Protein AF-A0AAW6YNW9-F1 (afdb_monomer_lite)

pLDDT: mean 93.88, std 6.08, range [67.0, 98.31]

Organism: NCBI:txid197614

Sequence (89 aa):
TLAFEVLSQGQADIDPKLSLQLVQLLAQAAGKSGMVDGQIMDMASEEKQLKIEELKNLHAKKTGALIYFAIMAPALIMNLDTAAKDSLA

InterPro domains:
  IPR000092 Polyprenyl synthetase-like [PF00348] (3-84)
  IPR008949 Isoprenoid synthase domain superfamily [G3DSA:1.10.600.10] (1-89)
  IPR008949 Isoprenoid synthase domain superfamily [SSF48576] (2-86)

Secondary structure (DSSP, 8-state):
-HHHHHHHH--TTS-HHHHHHHHHHHHHHHTTTTHHHHHHHHHHTTT----HHHHHHHHIIIIIHHHHHHHHHHHHHTT--HHHHHTT-

Structure (mmCIF, N/CA/C/O backbone):
data_AF-A0AAW6YNW9-F1
#
_entry.id   AF-A0AAW6YNW9-F1
#
loop_
_atom_site.group_PDB
_atom_site.id
_atom_site.type_symbol
_atom_site.label_atom_id
_atom_site.label_alt_id
_atom_site.label_comp_id
_atom_site.label_asym_id
_atom_site.label_entity_id
_atom_site.label_seq_id
_atom_site.pdbx_PDB_ins_code
_atom_site.Cartn_x
_atom_site.Cartn_y
_atom_site.Cartn_z
_atom_site.occupancy
_atom_site.B_iso_or_equiv
_atom_site.auth_seq_id
_atom_site.auth_comp_id
_atom_site.auth_asym_id
_atom_site.auth_atom_id
_atom_site.pdbx_PDB_model_num
ATOM 1 N N . THR A 1 1 ? 11.388 6.542 2.600 1.00 91.88 1 THR A N 1
ATOM 2 C CA . THR A 1 1 ? 11.883 7.292 1.425 1.00 91.88 1 THR A CA 1
ATOM 3 C C . THR A 1 1 ? 12.549 6.368 0.422 1.00 91.88 1 THR A C 1
ATOM 5 O O . THR A 1 1 ? 12.091 6.351 -0.708 1.00 91.88 1 THR A O 1
ATOM 8 N N . LEU A 1 2 ? 13.506 5.526 0.833 1.00 96.31 2 LEU A N 1
ATOM 9 C CA . LEU A 1 2 ? 14.210 4.579 -0.050 1.00 96.31 2 LEU A CA 1
ATOM 10 C C . LEU A 1 2 ? 13.292 3.718 -0.943 1.00 96.31 2 LEU A C 1
ATOM 12 O O . LEU A 1 2 ? 13.560 3.570 -2.125 1.00 96.31 2 LEU A O 1
ATOM 16 N N . ALA A 1 3 ? 12.178 3.193 -0.422 1.00 95.19 3 ALA A N 1
ATOM 17 C CA . ALA A 1 3 ? 11.247 2.398 -1.236 1.00 95.19 3 ALA A CA 1
ATOM 18 C C . ALA A 1 3 ? 10.679 3.174 -2.444 1.00 95.19 3 ALA A C 1
ATOM 20 O O . ALA A 1 3 ? 10.543 2.620 -3.530 1.00 95.19 3 ALA A O 1
ATOM 21 N N . PHE A 1 4 ? 10.387 4.467 -2.273 1.00 95.31 4 PHE A N 1
ATOM 22 C CA . PHE A 1 4 ? 9.926 5.325 -3.368 1.00 95.31 4 PHE A CA 1
ATOM 23 C C . PHE A 1 4 ? 11.057 5.670 -4.327 1.00 95.31 4 PHE A C 1
ATOM 25 O O . PHE A 1 4 ? 10.829 5.709 -5.529 1.00 95.31 4 PHE A O 1
ATOM 32 N N . GLU A 1 5 ? 12.268 5.869 -3.804 1.00 94.12 5 GLU A N 1
ATOM 33 C CA . GLU A 1 5 ? 13.461 6.076 -4.620 1.00 94.12 5 GLU A CA 1
ATOM 34 C C . GLU A 1 5 ? 13.668 4.896 -5.577 1.00 94.12 5 GLU A C 1
ATOM 36 O O . GLU A 1 5 ? 13.717 5.108 -6.785 1.00 94.12 5 GLU A O 1
ATOM 41 N N . VAL A 1 6 ? 13.645 3.661 -5.065 1.00 92.38 6 VAL A N 1
ATOM 42 C CA . VAL A 1 6 ? 13.768 2.429 -5.864 1.00 92.38 6 VAL A CA 1
ATOM 43 C C . VAL A 1 6 ? 12.708 2.345 -6.968 1.00 92.38 6 VAL A C 1
ATOM 45 O O . VAL A 1 6 ? 13.041 2.047 -8.111 1.00 92.38 6 VAL A O 1
ATOM 48 N N . LEU A 1 7 ? 11.440 2.640 -6.664 1.00 92.25 7 LEU A N 1
ATOM 49 C CA . LEU A 1 7 ? 10.370 2.613 -7.673 1.00 92.25 7 LEU A CA 1
ATOM 50 C C . LEU A 1 7 ? 10.491 3.746 -8.707 1.00 92.25 7 LEU A C 1
ATOM 52 O O . LEU A 1 7 ? 10.076 3.585 -9.857 1.00 92.25 7 LEU A O 1
ATOM 56 N N . SER A 1 8 ? 11.051 4.888 -8.298 1.00 91.62 8 SER A N 1
ATOM 57 C CA . SER A 1 8 ? 11.208 6.083 -9.133 1.00 91.62 8 SER A CA 1
ATOM 58 C C . SER A 1 8 ? 12.457 6.076 -10.012 1.00 91.62 8 SER A C 1
ATOM 60 O O . SER A 1 8 ? 12.458 6.754 -11.034 1.00 91.62 8 SER A O 1
ATOM 62 N N . GLN A 1 9 ? 13.500 5.320 -9.642 1.00 87.44 9 GLN A N 1
ATOM 63 C CA . GLN A 1 9 ? 14.756 5.261 -10.397 1.00 87.44 9 GLN A CA 1
ATOM 64 C C . GLN A 1 9 ? 14.535 4.779 -11.834 1.00 87.44 9 GLN A C 1
ATOM 66 O O . GLN A 1 9 ? 15.233 5.251 -12.726 1.00 87.44 9 GLN A O 1
ATOM 71 N N . GLY A 1 10 ? 13.526 3.926 -12.059 1.00 67.94 10 GLY A N 1
ATOM 72 C CA . GLY A 1 10 ? 13.218 3.371 -13.373 1.00 67.94 10 GLY A CA 1
ATOM 73 C C . GLY A 1 10 ? 14.352 2.472 -13.878 1.00 67.94 10 GLY A C 1
ATOM 74 O O . GLY A 1 10 ? 15.535 2.717 -13.662 1.00 67.94 10 GLY A O 1
ATOM 75 N N . GLN A 1 11 ? 14.012 1.380 -14.545 1.00 74.06 11 GLN A N 1
ATOM 76 C CA . GLN A 1 11 ? 14.989 0.650 -15.359 1.00 74.06 11 GLN A CA 1
ATOM 77 C C . GLN A 1 11 ? 14.741 1.022 -16.816 1.00 74.06 11 GLN A C 1
ATOM 79 O O . GLN A 1 11 ? 13.635 1.445 -17.149 1.00 74.06 11 GLN A O 1
ATOM 84 N N . ALA A 1 12 ? 15.756 0.897 -17.677 1.00 67.00 12 ALA A N 1
ATOM 85 C CA . ALA A 1 12 ? 15.668 1.326 -19.079 1.00 67.00 12 ALA A CA 1
ATOM 86 C C . ALA A 1 12 ? 14.451 0.734 -19.825 1.00 67.00 12 ALA A C 1
ATOM 88 O O . ALA A 1 12 ? 13.938 1.363 -20.745 1.00 67.00 12 ALA A O 1
ATOM 89 N N . ASP A 1 13 ? 13.960 -0.421 -19.365 1.00 78.81 13 ASP A N 1
ATOM 90 C CA . ASP A 1 13 ? 12.844 -1.165 -19.954 1.00 78.81 13 ASP A CA 1
ATOM 91 C C . ASP A 1 13 ? 11.490 -0.952 -19.242 1.00 78.81 13 ASP A C 1
ATOM 93 O O . ASP A 1 13 ? 10.504 -1.607 -19.579 1.00 78.81 13 ASP A O 1
ATOM 97 N N . ILE A 1 14 ? 11.408 -0.058 -18.248 1.00 81.56 14 ILE A N 1
ATOM 98 C CA . ILE A 1 14 ? 10.169 0.221 -17.504 1.00 81.56 14 ILE A CA 1
ATOM 99 C C . ILE A 1 14 ? 9.558 1.538 -17.992 1.00 81.56 14 ILE A C 1
ATOM 101 O O . ILE A 1 14 ? 10.184 2.593 -17.908 1.00 81.56 14 ILE A O 1
ATOM 105 N N . ASP A 1 15 ? 8.302 1.487 -18.454 1.00 88.75 15 ASP A N 1
ATOM 106 C CA . ASP A 1 15 ? 7.523 2.685 -18.792 1.00 88.75 15 ASP A CA 1
ATOM 107 C C . ASP A 1 15 ? 7.450 3.626 -17.569 1.00 88.75 15 ASP A C 1
ATOM 109 O O . ASP A 1 15 ? 6.975 3.213 -16.505 1.00 88.75 15 ASP A O 1
ATOM 113 N N . PRO A 1 16 ? 7.853 4.905 -17.686 1.00 91.06 16 PRO A N 1
ATOM 114 C CA . PRO A 1 16 ? 7.719 5.880 -16.606 1.00 91.06 16 PRO A CA 1
ATOM 115 C C . PRO A 1 16 ? 6.305 5.970 -16.011 1.00 91.06 16 PRO A C 1
ATOM 117 O O . PRO A 1 16 ? 6.151 6.233 -14.815 1.00 91.06 16 PRO A O 1
ATOM 120 N N . LYS A 1 17 ? 5.256 5.723 -16.811 1.00 92.44 17 LYS A N 1
ATOM 121 C CA . LYS A 1 17 ? 3.872 5.661 -16.317 1.00 92.44 17 LYS A CA 1
ATOM 122 C C . LYS A 1 17 ? 3.667 4.506 -15.342 1.00 92.44 17 LYS A C 1
ATOM 124 O O . LYS A 1 17 ? 3.004 4.700 -14.324 1.00 92.44 17 LYS A O 1
ATOM 129 N N . LEU A 1 18 ? 4.255 3.343 -15.617 1.00 92.69 18 LEU A N 1
ATOM 130 C CA . LEU A 1 18 ? 4.202 2.185 -14.730 1.00 92.69 18 LEU A CA 1
ATOM 131 C C . LEU A 1 18 ? 4.923 2.483 -13.408 1.00 92.69 18 LEU A C 1
ATOM 133 O O . LEU A 1 18 ? 4.355 2.242 -12.345 1.00 92.69 18 LEU A O 1
ATOM 137 N N . SER A 1 19 ? 6.114 3.091 -13.447 1.00 93.88 19 SER A N 1
ATOM 138 C CA . SER A 1 19 ? 6.805 3.544 -12.228 1.00 93.88 19 SER A CA 1
ATOM 139 C C . SER A 1 19 ? 5.936 4.482 -11.386 1.00 93.88 19 SER A C 1
ATOM 141 O O . SER A 1 19 ? 5.827 4.301 -10.171 1.00 93.88 19 SER A O 1
ATOM 143 N N . LEU A 1 20 ? 5.254 5.445 -12.016 1.00 95.00 20 LEU A N 1
ATOM 144 C CA . LEU A 1 20 ? 4.351 6.352 -11.308 1.00 95.00 20 LEU A CA 1
ATOM 145 C C . LEU A 1 20 ? 3.151 5.617 -10.689 1.00 95.00 20 LEU A C 1
ATOM 147 O O . LEU A 1 20 ? 2.790 5.896 -9.545 1.00 95.00 20 LEU A O 1
ATOM 151 N N . GLN A 1 21 ? 2.562 4.653 -11.404 1.00 95.56 21 GLN A N 1
ATOM 152 C CA . GLN A 1 21 ? 1.476 3.819 -10.878 1.00 95.56 21 GLN A CA 1
ATOM 153 C C . GLN A 1 21 ? 1.922 3.004 -9.658 1.00 95.56 21 GLN A C 1
ATOM 155 O O . GLN A 1 21 ? 1.200 2.953 -8.663 1.00 95.56 21 GLN A O 1
ATOM 160 N N . LEU A 1 22 ? 3.122 2.416 -9.695 1.00 95.56 22 LEU A N 1
ATOM 161 C CA . LEU A 1 22 ? 3.683 1.666 -8.568 1.00 95.56 22 LEU A CA 1
ATOM 162 C C . LEU A 1 22 ? 3.949 2.570 -7.359 1.00 95.56 22 LEU A C 1
ATOM 164 O O . LEU A 1 22 ? 3.607 2.205 -6.234 1.00 95.56 22 LEU A O 1
ATOM 168 N N . VAL A 1 23 ? 4.503 3.767 -7.581 1.00 96.69 23 VAL A N 1
ATOM 169 C CA . VAL A 1 23 ? 4.702 4.776 -6.528 1.00 96.69 23 VAL A CA 1
ATOM 170 C C . VAL A 1 23 ? 3.368 5.167 -5.893 1.00 96.69 23 VAL A C 1
ATOM 172 O O . VAL A 1 23 ? 3.260 5.192 -4.666 1.00 96.69 23 VAL A O 1
ATOM 175 N N . GLN A 1 24 ? 2.344 5.440 -6.705 1.00 97.19 24 GLN A N 1
ATOM 176 C CA . GLN A 1 24 ? 1.014 5.794 -6.216 1.00 97.19 24 GLN A CA 1
ATOM 177 C C . GLN A 1 24 ? 0.391 4.655 -5.400 1.00 97.19 24 GLN A C 1
ATOM 179 O O . GLN A 1 24 ? -0.125 4.900 -4.308 1.00 97.19 24 GLN A O 1
ATOM 184 N N . LEU A 1 25 ? 0.473 3.417 -5.895 1.00 97.19 25 LEU A N 1
ATOM 185 C CA . LEU A 1 25 ? -0.067 2.248 -5.208 1.00 97.19 25 LEU A CA 1
ATOM 186 C C . LEU A 1 25 ? 0.641 2.008 -3.867 1.00 97.19 25 LEU A C 1
ATOM 188 O O . LEU A 1 25 ? -0.025 1.807 -2.852 1.00 97.19 25 LEU A O 1
ATOM 192 N N . LEU A 1 26 ? 1.976 2.104 -3.830 1.00 97.94 26 LEU A N 1
ATOM 193 C CA . LEU A 1 26 ? 2.737 1.982 -2.586 1.00 97.94 26 LEU A CA 1
ATOM 194 C C . LEU A 1 26 ? 2.382 3.100 -1.602 1.00 97.94 26 LEU A C 1
ATOM 196 O O . LEU A 1 26 ? 2.221 2.844 -0.411 1.00 97.94 26 LEU A O 1
ATOM 200 N N . ALA A 1 27 ? 2.236 4.339 -2.079 1.00 97.88 27 ALA A N 1
ATOM 201 C CA . ALA A 1 27 ? 1.870 5.472 -1.233 1.00 97.88 27 ALA A CA 1
ATOM 202 C C . ALA A 1 27 ? 0.482 5.294 -0.601 1.00 97.88 27 ALA A C 1
ATOM 204 O O . ALA A 1 27 ? 0.301 5.607 0.576 1.00 97.88 27 ALA A O 1
ATOM 205 N N . GLN A 1 28 ? -0.487 4.764 -1.352 1.00 97.81 28 GLN A N 1
ATOM 206 C CA . GLN A 1 28 ? -1.817 4.444 -0.831 1.00 97.81 28 GLN A CA 1
ATOM 207 C C . GLN A 1 28 ? -1.761 3.310 0.197 1.00 97.81 28 GLN A C 1
ATOM 209 O O . GLN A 1 28 ? -2.316 3.450 1.287 1.00 97.81 28 GLN A O 1
ATOM 214 N N . ALA A 1 29 ? -1.046 2.228 -0.123 1.00 98.12 29 ALA A N 1
ATOM 215 C CA . ALA A 1 29 ? -0.924 1.053 0.731 1.00 98.12 29 ALA A CA 1
ATOM 216 C C . ALA A 1 29 ? -0.166 1.332 2.036 1.00 98.12 29 ALA A C 1
ATOM 218 O O . ALA A 1 29 ? -0.558 0.850 3.094 1.00 98.12 29 ALA A O 1
ATOM 219 N N . ALA A 1 30 ? 0.909 2.119 1.986 1.00 98.19 30 ALA A N 1
ATOM 220 C CA . ALA A 1 30 ? 1.723 2.439 3.155 1.00 98.19 30 ALA A CA 1
ATOM 221 C C . ALA A 1 30 ? 1.189 3.641 3.952 1.00 98.19 30 ALA A C 1
ATOM 223 O O . ALA A 1 30 ? 1.487 3.765 5.134 1.00 98.19 30 ALA A O 1
ATOM 224 N N . GLY A 1 31 ? 0.449 4.551 3.315 1.00 96.31 31 GLY A N 1
ATOM 225 C CA . GLY A 1 31 ? 0.083 5.847 3.884 1.00 96.31 31 GLY A CA 1
ATOM 226 C C . GLY A 1 31 ? -1.233 5.866 4.664 1.00 96.31 31 GLY A C 1
ATOM 227 O O . GLY A 1 31 ? -1.716 4.856 5.175 1.00 96.31 31 GLY A O 1
ATOM 228 N N . LYS A 1 32 ? -1.837 7.060 4.725 1.00 94.25 32 LYS A N 1
ATOM 229 C CA . LYS A 1 32 ? -3.046 7.381 5.512 1.00 94.25 32 LYS A CA 1
ATOM 230 C C . LYS A 1 32 ? -4.313 6.596 5.149 1.00 94.25 32 LYS A C 1
ATOM 232 O O . LYS A 1 32 ? -5.338 6.790 5.785 1.00 94.25 32 LYS A O 1
ATOM 237 N N . SER A 1 33 ? -4.288 5.822 4.070 1.00 92.31 33 SER A N 1
ATOM 238 C CA . SER A 1 33 ? -5.428 5.022 3.610 1.00 92.31 33 SER A CA 1
ATOM 239 C C . SER A 1 33 ? -5.169 3.519 3.733 1.00 92.31 33 SER A C 1
ATOM 241 O O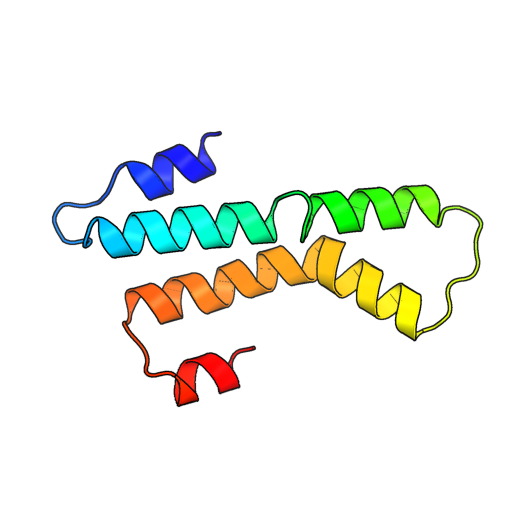 . SER A 1 33 ? -6.050 2.733 3.400 1.00 92.31 33 SER A O 1
ATOM 243 N N . GLY A 1 34 ? -3.991 3.125 4.227 1.00 97.50 34 GLY A N 1
ATOM 244 C CA . GLY A 1 34 ? -3.574 1.738 4.397 1.00 97.50 34 GLY A CA 1
ATOM 245 C C . GLY A 1 34 ? -2.852 1.540 5.728 1.00 97.50 34 GLY A C 1
ATOM 246 O O . GLY A 1 34 ? -3.423 1.799 6.785 1.00 97.50 34 GLY A O 1
ATOM 247 N N . MET A 1 35 ? -1.597 1.095 5.682 1.00 98.31 35 MET A N 1
ATOM 248 C CA . MET A 1 35 ? -0.819 0.651 6.843 1.00 98.31 35 MET A CA 1
ATOM 249 C C . MET A 1 35 ? -0.803 1.657 7.994 1.00 98.31 35 MET A C 1
ATOM 251 O O . MET A 1 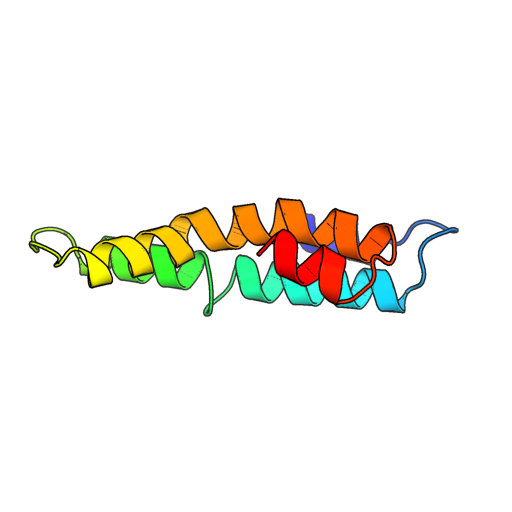35 ? -1.073 1.261 9.125 1.00 98.31 35 MET A O 1
ATOM 255 N N . VAL A 1 36 ? -0.510 2.938 7.732 1.00 98.06 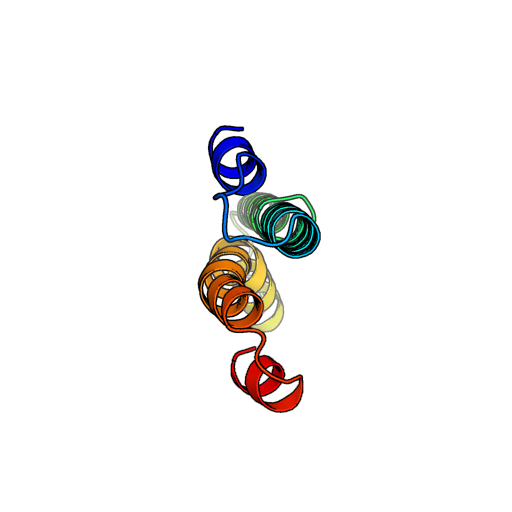36 VAL A N 1
ATOM 256 C CA . VAL A 1 36 ? -0.455 3.955 8.799 1.00 98.06 36 VAL A CA 1
ATOM 257 C C . VAL A 1 36 ? -1.817 4.113 9.473 1.00 98.06 36 VAL A C 1
ATOM 259 O O . VAL A 1 36 ? -1.881 4.152 10.694 1.00 98.06 36 VAL A O 1
ATOM 262 N N . ASP A 1 37 ? -2.912 4.132 8.713 1.00 97.69 37 ASP A N 1
ATOM 263 C CA . ASP A 1 37 ? -4.264 4.192 9.286 1.00 97.69 37 ASP A CA 1
ATOM 264 C C . ASP A 1 37 ? -4.573 2.943 10.121 1.00 97.69 37 ASP A C 1
ATOM 266 O O . ASP A 1 37 ? -5.057 3.042 11.243 1.00 97.69 37 ASP A O 1
ATOM 270 N N . GLY A 1 38 ? -4.189 1.762 9.631 1.00 97.56 38 GLY A N 1
ATOM 271 C CA . GLY A 1 38 ? -4.300 0.518 10.391 1.00 97.56 38 GLY A CA 1
ATOM 272 C C . GLY A 1 38 ? -3.491 0.519 11.693 1.00 97.56 38 GLY A C 1
ATOM 273 O O . GLY A 1 38 ? -3.959 -0.013 12.694 1.00 97.56 38 GLY A O 1
ATOM 274 N N . GLN A 1 39 ? -2.311 1.145 11.713 1.00 98.19 39 GLN A N 1
ATOM 275 C CA . GLN A 1 39 ? -1.519 1.336 12.934 1.00 98.19 39 GLN A CA 1
ATOM 276 C C . GLN A 1 39 ? -2.193 2.308 13.908 1.0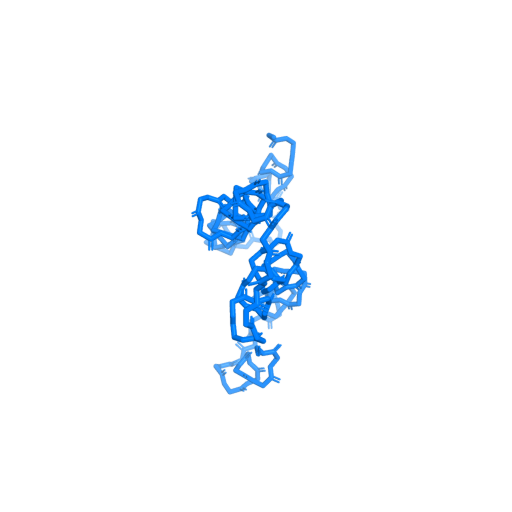0 98.19 39 GLN A C 1
ATOM 278 O O . GLN A 1 39 ? -2.229 2.038 15.105 1.00 98.19 39 GLN A O 1
ATOM 283 N N . ILE A 1 40 ? -2.763 3.412 13.412 1.00 97.25 40 ILE A N 1
ATOM 284 C CA . ILE A 1 40 ? -3.546 4.333 14.248 1.00 97.25 40 ILE A CA 1
ATOM 285 C C . ILE A 1 40 ? -4.762 3.617 14.848 1.00 97.25 40 ILE A C 1
ATOM 287 O O . ILE A 1 40 ? -5.014 3.752 16.044 1.00 97.25 40 ILE A O 1
ATOM 291 N N . MET A 1 41 ? -5.495 2.834 14.050 1.00 96.12 41 MET A N 1
ATOM 292 C CA . MET A 1 41 ? -6.638 2.046 14.527 1.00 96.12 41 MET A CA 1
ATOM 293 C C . MET A 1 41 ? -6.235 1.046 15.602 1.00 96.12 41 MET A C 1
ATOM 295 O O . MET A 1 41 ? -6.953 0.904 16.584 1.00 96.12 41 MET A O 1
ATOM 299 N N . ASP A 1 42 ? -5.102 0.373 15.421 1.00 97.00 42 ASP A N 1
ATOM 300 C CA . ASP A 1 42 ? -4.558 -0.586 16.379 1.00 97.00 42 ASP A CA 1
ATOM 301 C C . ASP A 1 42 ? -4.289 0.065 17.736 1.00 97.00 42 ASP A C 1
ATOM 303 O O . ASP A 1 42 ? -4.873 -0.360 18.729 1.00 97.00 42 ASP A O 1
ATOM 307 N N . MET A 1 43 ? -3.535 1.169 17.756 1.00 97.44 43 MET A N 1
ATOM 308 C CA . MET A 1 43 ? -3.268 1.930 18.983 1.00 97.44 43 MET A CA 1
ATOM 309 C C . MET A 1 43 ? -4.559 2.471 19.615 1.00 97.44 43 MET A C 1
ATOM 311 O O . MET A 1 43 ? -4.740 2.427 20.826 1.00 97.44 43 MET A O 1
ATOM 315 N N . ALA A 1 44 ? -5.506 2.955 18.804 1.00 96.06 44 ALA A N 1
ATOM 316 C CA . ALA A 1 44 ? -6.787 3.461 19.300 1.00 96.06 44 ALA A CA 1
ATOM 317 C C . ALA A 1 44 ? -7.728 2.360 19.822 1.00 96.06 44 ALA A C 1
ATOM 319 O O . ALA A 1 44 ? -8.733 2.675 20.473 1.00 96.06 44 ALA A O 1
ATOM 320 N N . SER A 1 45 ? -7.443 1.097 19.503 1.00 95.50 45 SER A N 1
ATOM 321 C CA . SER A 1 45 ? -8.232 -0.074 19.894 1.00 95.50 45 SER A CA 1
ATOM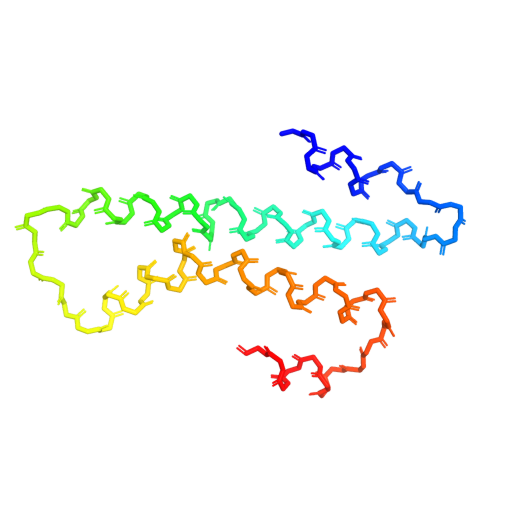 322 C C . SER A 1 45 ? -7.628 -0.835 21.070 1.00 95.50 45 SER A C 1
ATOM 324 O O . SER A 1 45 ? -8.237 -1.802 21.529 1.00 95.50 45 SER A O 1
ATOM 326 N N . GLU A 1 46 ? -6.472 -0.403 21.577 1.00 94.25 46 GLU A N 1
ATOM 327 C CA . GLU A 1 46 ? -5.909 -0.931 22.815 1.00 94.25 46 GLU A CA 1
ATOM 328 C C . GLU A 1 46 ? -6.955 -0.857 23.938 1.00 94.25 46 GLU A C 1
ATOM 330 O O . GLU A 1 46 ? -7.725 0.100 24.044 1.00 94.25 46 GLU A O 1
ATOM 335 N N . GLU A 1 47 ? -7.031 -1.928 24.730 1.00 92.31 47 GLU A N 1
ATOM 336 C CA . GLU A 1 47 ? -7.987 -2.095 25.836 1.00 92.31 47 GLU A CA 1
ATOM 337 C C . GLU A 1 47 ? -9.480 -2.128 25.438 1.00 92.31 47 GLU A C 1
ATOM 339 O O . GLU A 1 47 ? -10.354 -2.183 26.306 1.00 92.31 47 GLU A O 1
ATOM 344 N N . LYS A 1 48 ? -9.808 -2.170 24.137 1.00 94.69 48 LYS A N 1
ATOM 345 C CA . LYS A 1 48 ? -11.187 -2.303 23.638 1.00 94.69 48 LYS A CA 1
ATOM 346 C C . LYS A 1 48 ? -11.446 -3.696 23.074 1.00 94.69 48 LYS A C 1
ATOM 348 O O . LYS A 1 48 ? -10.587 -4.309 22.448 1.00 94.69 48 LYS A O 1
ATOM 353 N N . GLN A 1 49 ? -12.677 -4.182 23.232 1.00 94.06 49 GLN A N 1
ATOM 354 C CA . GLN A 1 49 ? -13.150 -5.336 22.469 1.00 94.06 49 GLN A CA 1
ATOM 355 C C . GLN A 1 49 ? -13.728 -4.870 21.136 1.00 94.06 49 GLN A C 1
ATOM 357 O O . GLN A 1 49 ? -14.765 -4.209 21.098 1.00 94.06 49 GLN A O 1
ATOM 362 N N . LEU A 1 50 ? -13.052 -5.233 20.049 1.00 95.88 50 LEU A N 1
ATOM 363 C CA . LEU A 1 50 ? -13.516 -4.968 18.694 1.00 95.88 50 LEU A CA 1
ATOM 364 C C . LEU A 1 50 ? -14.525 -6.024 18.246 1.00 95.88 50 LEU A C 1
ATOM 366 O O . LEU A 1 50 ? -14.350 -7.223 18.480 1.00 95.88 50 LEU A O 1
ATOM 370 N N . LYS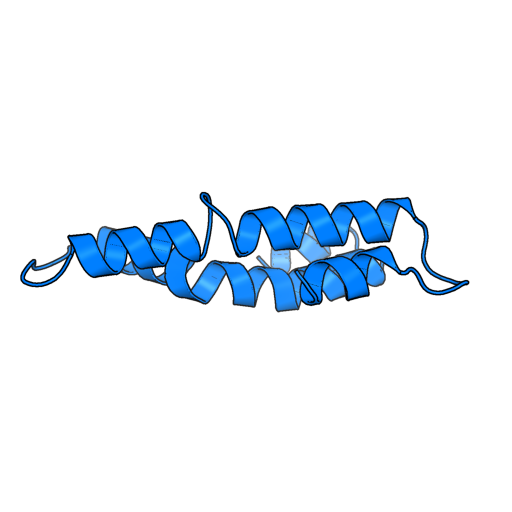 A 1 51 ? -15.557 -5.589 17.523 1.00 97.38 51 LYS A N 1
ATOM 371 C CA . LYS A 1 51 ? -16.398 -6.496 16.740 1.00 97.38 51 LYS A CA 1
ATOM 372 C C . LYS A 1 51 ? -15.576 -7.089 15.601 1.00 97.38 51 LYS A C 1
ATOM 374 O O . LYS A 1 51 ? -14.616 -6.490 15.120 1.00 97.38 51 LYS A O 1
ATOM 379 N N . ILE A 1 52 ? -16.009 -8.244 15.100 1.00 97.31 52 ILE A N 1
ATOM 380 C CA . ILE A 1 52 ? -15.314 -8.945 14.012 1.00 97.31 52 ILE A CA 1
ATOM 381 C C . ILE A 1 52 ? -15.092 -8.064 12.771 1.00 97.31 52 ILE A C 1
ATOM 383 O O . ILE A 1 52 ? -14.029 -8.123 12.163 1.00 97.31 52 ILE A O 1
ATOM 387 N N . GLU A 1 53 ? -16.053 -7.206 12.424 1.00 97.38 53 GLU A N 1
ATOM 388 C CA . GLU A 1 53 ? -15.939 -6.306 11.270 1.00 97.38 53 GLU A CA 1
ATOM 389 C C . GLU A 1 53 ? -14.908 -5.189 11.492 1.00 97.38 53 GLU A C 1
ATOM 391 O O . GLU A 1 53 ? -14.162 -4.836 10.580 1.00 97.38 53 GLU A O 1
ATOM 396 N N . GLU A 1 54 ? -14.793 -4.686 12.721 1.00 96.50 54 GLU A N 1
ATOM 397 C CA . GLU A 1 54 ? -13.781 -3.692 13.089 1.00 96.50 54 GLU A CA 1
ATOM 398 C C . GLU A 1 54 ? -12.382 -4.317 13.069 1.00 96.50 54 GLU A C 1
ATOM 400 O O . GLU A 1 54 ? -11.450 -3.726 12.524 1.00 96.50 54 GLU A O 1
ATOM 405 N N . LEU A 1 55 ? -12.254 -5.548 13.578 1.00 96.94 55 LEU A N 1
ATOM 406 C CA . LEU A 1 55 ? -11.000 -6.299 13.565 1.00 96.94 55 LEU A CA 1
ATOM 407 C C . LEU A 1 55 ? -10.545 -6.633 12.136 1.00 96.94 55 LEU A C 1
ATOM 409 O O . LEU A 1 55 ? -9.370 -6.470 11.805 1.00 96.94 55 LEU A O 1
ATOM 413 N N . LYS A 1 56 ? -11.471 -7.051 11.262 1.00 97.56 56 LYS A N 1
ATOM 414 C CA . LYS A 1 56 ? -11.184 -7.276 9.837 1.00 97.56 56 LYS A CA 1
ATOM 415 C C . LYS A 1 56 ? -10.691 -6.003 9.160 1.00 97.56 56 LYS A C 1
ATOM 417 O O . LYS A 1 56 ? -9.686 -6.054 8.460 1.00 97.56 56 LYS A O 1
ATOM 422 N N . ASN A 1 57 ? -11.362 -4.871 9.380 1.00 97.12 57 ASN A N 1
ATOM 423 C CA . ASN A 1 57 ? -10.954 -3.592 8.802 1.00 97.12 57 ASN A CA 1
ATOM 424 C C . ASN A 1 57 ? -9.574 -3.142 9.317 1.00 97.12 57 ASN A C 1
ATOM 426 O O . ASN A 1 57 ? -8.734 -2.716 8.523 1.00 97.12 57 ASN A O 1
ATOM 430 N N . LEU A 1 58 ? -9.307 -3.300 10.619 1.00 97.56 58 LEU A N 1
ATOM 431 C CA . LEU A 1 58 ? -7.992 -3.038 11.207 1.00 97.56 58 LEU A CA 1
ATOM 432 C C . LEU A 1 58 ? -6.915 -3.877 10.514 1.00 97.56 58 LEU A C 1
ATOM 434 O O . LEU A 1 58 ? -5.928 -3.320 10.038 1.00 97.56 58 LEU A O 1
ATOM 438 N N . HIS A 1 59 ? -7.098 -5.196 10.403 1.00 97.69 59 HIS A N 1
ATOM 439 C CA . HIS A 1 59 ? -6.112 -6.070 9.762 1.00 97.69 59 HIS A CA 1
ATOM 440 C C . HIS A 1 59 ? -5.956 -5.796 8.265 1.00 97.69 59 HIS A C 1
ATOM 442 O O . HIS A 1 59 ? -4.826 -5.722 7.777 1.00 97.69 59 HIS A O 1
ATOM 448 N N . ALA A 1 60 ? -7.057 -5.567 7.546 1.00 97.69 60 ALA A N 1
ATOM 449 C CA . ALA A 1 60 ? -7.032 -5.212 6.130 1.00 97.69 60 ALA A CA 1
ATOM 450 C C . ALA A 1 60 ? -6.159 -3.975 5.874 1.00 97.69 60 ALA A C 1
ATOM 452 O O . ALA A 1 60 ? -5.416 -3.935 4.898 1.00 97.69 60 ALA A O 1
ATOM 453 N N . LYS A 1 61 ? -6.175 -2.995 6.783 1.00 97.75 61 LYS A N 1
ATOM 454 C CA . LYS A 1 61 ? -5.337 -1.797 6.679 1.00 97.75 61 LYS A CA 1
ATOM 455 C C . LYS A 1 61 ? -3.921 -2.012 7.203 1.00 97.75 61 LYS A C 1
ATOM 457 O O . LYS A 1 61 ? -2.967 -1.746 6.479 1.00 97.75 61 LYS A O 1
ATOM 462 N N . LYS A 1 62 ? -3.774 -2.505 8.437 1.00 97.69 62 LYS A N 1
ATOM 463 C CA . LYS A 1 62 ? -2.490 -2.603 9.157 1.00 97.69 62 LYS A CA 1
ATOM 464 C C . LYS A 1 62 ? -1.497 -3.518 8.444 1.00 97.69 62 LYS A C 1
ATOM 466 O O . LYS A 1 62 ? -0.311 -3.209 8.403 1.00 97.69 62 LYS A O 1
ATOM 471 N N . THR A 1 63 ? -1.972 -4.636 7.901 1.00 97.50 63 THR A N 1
ATOM 472 C CA . THR A 1 63 ? -1.128 -5.646 7.245 1.00 97.50 63 THR A CA 1
ATOM 473 C C . THR A 1 63 ? -1.578 -5.936 5.818 1.00 97.50 63 THR A C 1
ATOM 475 O O . THR A 1 63 ? -0.736 -6.047 4.927 1.00 97.50 63 THR A O 1
ATOM 478 N N . GLY A 1 64 ? -2.890 -6.000 5.575 1.00 97.62 64 GLY A N 1
ATOM 479 C CA . GLY A 1 64 ? -3.451 -6.339 4.267 1.00 97.62 64 GLY A CA 1
ATOM 480 C C . GLY A 1 64 ? -3.054 -5.368 3.154 1.00 97.62 64 GLY A C 1
ATOM 481 O O . GLY A 1 64 ? -2.740 -5.811 2.055 1.00 97.62 64 GLY A O 1
ATOM 482 N N . ALA A 1 65 ? -2.966 -4.066 3.436 1.00 98.12 65 ALA A N 1
ATOM 483 C CA . ALA A 1 65 ? -2.675 -3.051 2.424 1.00 98.12 65 ALA A CA 1
ATOM 484 C C . ALA A 1 65 ? -1.314 -3.261 1.731 1.00 98.12 65 ALA A C 1
ATOM 486 O O . ALA A 1 65 ? -1.213 -3.143 0.509 1.00 98.12 65 ALA A O 1
ATOM 487 N N . LEU A 1 66 ? -0.265 -3.617 2.483 1.00 98.19 66 LEU A N 1
ATOM 488 C CA . LEU A 1 66 ? 1.053 -3.894 1.898 1.00 98.19 66 LEU A CA 1
ATOM 489 C C . LEU A 1 66 ? 1.131 -5.270 1.224 1.00 98.19 66 LEU A C 1
ATOM 491 O O . LEU A 1 66 ? 1.850 -5.412 0.237 1.00 98.19 66 LEU A O 1
ATOM 495 N N . ILE A 1 67 ? 0.375 -6.260 1.707 1.00 98.00 67 ILE A N 1
ATOM 496 C CA . ILE A 1 67 ? 0.240 -7.560 1.029 1.00 98.00 67 ILE A CA 1
ATOM 497 C C . ILE A 1 67 ? -0.439 -7.365 -0.331 1.00 98.00 67 ILE A C 1
ATOM 499 O O . ILE A 1 67 ? 0.047 -7.867 -1.341 1.00 98.00 67 ILE A O 1
ATOM 503 N N . TYR A 1 68 ? -1.503 -6.564 -0.372 1.00 96.94 68 TYR A N 1
ATOM 504 C CA . TYR A 1 68 ? -2.185 -6.186 -1.604 1.00 96.94 68 TYR A CA 1
ATOM 505 C C . TYR A 1 68 ? -1.228 -5.509 -2.592 1.00 96.94 68 TYR A C 1
ATOM 507 O O . TYR A 1 68 ? -1.163 -5.902 -3.754 1.00 96.94 68 TYR A O 1
ATOM 515 N N . PHE A 1 69 ? -0.405 -4.555 -2.135 1.00 97.69 69 PHE A N 1
ATOM 516 C CA . PHE A 1 69 ? 0.643 -3.966 -2.977 1.00 97.69 69 PHE A CA 1
ATOM 517 C C . PHE A 1 69 ? 1.601 -5.027 -3.545 1.00 97.69 69 PHE A C 1
ATOM 519 O O . PHE A 1 69 ? 1.896 -4.993 -4.738 1.00 97.69 69 PHE A O 1
ATOM 526 N N . ALA A 1 70 ? 2.056 -5.983 -2.728 1.00 97.44 70 ALA A N 1
ATOM 527 C CA . ALA A 1 70 ? 2.993 -7.022 -3.158 1.00 97.44 70 ALA A CA 1
ATOM 528 C C . ALA A 1 70 ? 2.425 -7.949 -4.251 1.00 97.44 70 ALA A C 1
ATOM 530 O O . ALA A 1 70 ? 3.188 -8.463 -5.065 1.00 97.44 70 ALA A O 1
ATOM 531 N N . ILE A 1 71 ? 1.102 -8.131 -4.293 1.00 97.00 71 ILE A N 1
ATOM 532 C CA . ILE A 1 71 ? 0.405 -8.928 -5.314 1.00 97.00 71 ILE A CA 1
ATOM 533 C C . ILE A 1 71 ? 0.097 -8.082 -6.557 1.00 97.00 71 ILE A C 1
ATOM 535 O O . ILE A 1 71 ? 0.299 -8.519 -7.689 1.00 97.00 71 ILE A O 1
ATOM 539 N N . MET A 1 72 ? -0.357 -6.845 -6.367 1.00 96.81 72 MET A N 1
ATOM 540 C CA . MET A 1 72 ? -0.813 -5.995 -7.467 1.00 96.81 72 MET A CA 1
ATOM 541 C C . MET A 1 72 ? 0.324 -5.326 -8.237 1.00 96.81 72 MET A C 1
ATOM 543 O O . MET A 1 72 ? 0.189 -5.085 -9.436 1.00 96.81 72 MET A O 1
ATOM 547 N N . ALA A 1 73 ? 1.459 -5.051 -7.592 1.00 95.12 73 ALA A N 1
ATOM 548 C CA . ALA A 1 73 ? 2.640 -4.509 -8.257 1.00 95.12 73 ALA A CA 1
ATOM 549 C C . ALA A 1 73 ? 3.116 -5.383 -9.439 1.00 95.12 73 ALA A C 1
ATOM 551 O O . ALA A 1 73 ? 3.202 -4.854 -10.550 1.00 95.12 73 ALA A O 1
ATOM 552 N N . PRO A 1 74 ? 3.363 -6.702 -9.287 1.00 94.06 74 PRO A N 1
ATOM 553 C CA . PRO A 1 74 ? 3.719 -7.551 -10.423 1.00 94.06 74 PRO A CA 1
ATOM 554 C C . PRO A 1 74 ? 2.587 -7.674 -11.452 1.00 94.06 74 PRO A C 1
ATOM 556 O O . PRO A 1 74 ? 2.870 -7.689 -12.646 1.00 94.06 74 PRO A O 1
ATOM 559 N N . ALA A 1 75 ? 1.314 -7.669 -11.039 1.00 95.56 75 ALA A N 1
ATOM 560 C CA . ALA A 1 75 ? 0.184 -7.675 -11.974 1.00 95.56 75 ALA A CA 1
ATOM 561 C C . ALA A 1 75 ? 0.141 -6.420 -12.873 1.00 95.56 75 ALA A C 1
ATOM 563 O O . ALA A 1 75 ? -0.227 -6.501 -14.048 1.00 95.56 75 ALA A O 1
ATOM 564 N N . LEU A 1 76 ? 0.530 -5.256 -12.339 1.00 93.38 76 LEU A N 1
ATOM 565 C CA . LEU A 1 76 ? 0.703 -4.026 -13.116 1.00 93.38 76 LEU A CA 1
ATOM 566 C C . LEU A 1 76 ? 1.914 -4.117 -14.048 1.00 93.38 76 LEU A C 1
ATOM 568 O O . LEU A 1 76 ? 1.791 -3.762 -15.217 1.00 93.38 76 LEU A O 1
ATOM 572 N N . ILE A 1 77 ? 3.042 -4.642 -13.559 1.00 92.25 77 ILE A N 1
ATOM 573 C CA . ILE A 1 77 ? 4.270 -4.819 -14.351 1.00 92.25 77 ILE A CA 1
ATOM 574 C C . ILE A 1 77 ? 4.037 -5.755 -15.543 1.00 92.25 77 ILE A C 1
ATOM 576 O O . ILE A 1 77 ? 4.482 -5.470 -16.649 1.00 92.25 77 ILE A O 1
ATOM 580 N N . MET A 1 78 ? 3.291 -6.842 -15.341 1.00 93.06 78 MET A N 1
ATOM 581 C CA . MET A 1 78 ? 2.933 -7.797 -16.394 1.00 93.06 78 MET A CA 1
ATOM 582 C C . MET A 1 78 ? 1.804 -7.302 -17.310 1.00 93.06 78 MET A C 1
ATOM 584 O O . MET A 1 78 ? 1.421 -8.014 -18.235 1.00 93.06 78 MET A O 1
ATOM 588 N N . ASN A 1 79 ? 1.258 -6.108 -17.051 1.00 92.06 79 ASN A N 1
ATOM 589 C CA . ASN A 1 79 ? 0.121 -5.535 -17.764 1.00 92.06 79 ASN A CA 1
ATOM 590 C C . ASN A 1 79 ? -1.065 -6.510 -17.891 1.00 92.06 79 ASN A C 1
ATOM 592 O O . ASN A 1 79 ? -1.655 -6.658 -18.961 1.00 92.06 79 ASN A O 1
ATOM 596 N N . LEU A 1 80 ? -1.409 -7.189 -16.789 1.00 94.75 80 LEU A N 1
ATOM 597 C CA . LEU A 1 80 ? -2.566 -8.084 -16.762 1.00 94.75 80 LEU A CA 1
ATOM 598 C C . LEU A 1 80 ? -3.855 -7.308 -17.069 1.00 94.75 80 LEU A C 1
ATOM 600 O O . LEU A 1 80 ? -3.967 -6.116 -16.752 1.00 94.75 80 LEU A O 1
ATOM 604 N N . ASP A 1 81 ? -4.834 -7.973 -17.674 1.00 94.38 81 ASP A N 1
ATOM 605 C CA . ASP A 1 81 ? -6.143 -7.370 -17.903 1.00 94.38 81 ASP A CA 1
ATOM 606 C C . ASP A 1 81 ? -6.898 -7.137 -16.581 1.00 94.38 81 ASP A C 1
ATOM 608 O O . ASP A 1 81 ? -6.474 -7.546 -15.495 1.00 94.38 81 ASP A O 1
ATOM 612 N N . THR A 1 82 ? -8.010 -6.408 -16.663 1.00 91.44 82 THR A N 1
ATOM 613 C CA . THR A 1 82 ? -8.806 -6.062 -15.481 1.00 91.44 82 THR A CA 1
ATOM 614 C C . THR A 1 82 ? -9.360 -7.308 -14.793 1.00 91.44 82 THR A C 1
ATOM 616 O O . THR A 1 82 ? -9.291 -7.399 -13.575 1.00 91.44 82 THR A O 1
ATOM 619 N N . ALA A 1 83 ? -9.824 -8.303 -15.556 1.00 93.88 83 ALA A N 1
ATOM 620 C CA . ALA A 1 83 ? -10.401 -9.522 -14.995 1.00 93.88 83 ALA A CA 1
ATOM 621 C C . ALA A 1 83 ? -9.379 -10.327 -14.172 1.00 93.88 83 ALA A C 1
ATOM 623 O O . ALA A 1 83 ? -9.688 -10.787 -13.073 1.00 93.88 83 ALA A O 1
ATOM 624 N N . ALA A 1 84 ? -8.148 -10.465 -14.670 1.00 92.31 84 ALA A N 1
ATOM 625 C CA . ALA A 1 84 ? -7.072 -11.127 -13.945 1.00 92.31 84 ALA A CA 1
ATOM 626 C C . ALA A 1 84 ? -6.681 -10.350 -12.681 1.00 92.31 84 ALA A C 1
ATOM 628 O O . ALA A 1 84 ? -6.496 -10.957 -11.628 1.00 92.31 84 ALA A O 1
ATOM 629 N N . LYS A 1 85 ? -6.604 -9.017 -12.756 1.00 90.75 85 LYS A N 1
ATOM 630 C CA . LYS A 1 85 ? -6.328 -8.155 -11.595 1.00 90.75 85 LYS A CA 1
ATOM 631 C C . LYS A 1 85 ? -7.406 -8.270 -10.515 1.00 90.75 85 LYS A C 1
ATOM 633 O O . LYS A 1 85 ? -7.060 -8.410 -9.349 1.00 90.75 85 LYS A O 1
ATOM 638 N N . ASP A 1 86 ? -8.678 -8.279 -10.901 1.00 90.00 86 ASP A N 1
ATOM 639 C CA . ASP A 1 86 ? -9.803 -8.377 -9.965 1.00 90.00 86 ASP A CA 1
ATOM 640 C C . ASP A 1 86 ? -9.829 -9.726 -9.233 1.00 90.00 86 ASP A C 1
ATOM 642 O O . ASP A 1 86 ? -10.227 -9.792 -8.077 1.00 90.00 86 ASP A O 1
ATOM 646 N N . SER A 1 87 ? -9.357 -10.804 -9.869 1.00 92.50 87 SER A N 1
ATOM 647 C CA . SER A 1 87 ? -9.268 -12.127 -9.233 1.00 92.50 87 SER A CA 1
ATOM 648 C C . SER A 1 87 ? -8.179 -12.246 -8.155 1.00 92.50 87 SER A C 1
ATOM 650 O O . SER A 1 87 ? -8.184 -13.208 -7.387 1.00 92.50 87 SER A O 1
ATOM 652 N N . LEU A 1 88 ? -7.236 -11.298 -8.118 1.00 88.50 88 LEU A N 1
ATOM 653 C CA . LEU A 1 88 ? -6.124 -11.253 -7.162 1.00 88.50 88 LEU A CA 1
ATOM 654 C C . LEU A 1 88 ? -6.424 -10.387 -5.925 1.00 88.50 88 LEU A C 1
ATOM 656 O O . LEU A 1 88 ? -5.652 -10.441 -4.964 1.00 88.50 88 LEU A O 1
ATOM 660 N N . ALA A 1 89 ? -7.483 -9.574 -5.981 1.00 74.50 89 ALA A N 1
ATOM 661 C CA . ALA A 1 89 ? -7.884 -8.605 -4.961 1.00 74.50 89 ALA A CA 1
ATOM 662 C C . ALA A 1 89 ? -8.840 -9.215 -3.925 1.00 74.50 89 ALA A C 1
ATOM 664 O O . ALA A 1 89 ? -8.676 -8.877 -2.730 1.00 74.50 89 ALA A O 1
#

Foldseek 3Di:
DVVLVVLCVDDPPDDNVLSVVLSVLCCCCVHCNAQVVLVVLVVVCVPHDDDPVSVVVSCCRNPVSVVLSVQVSVCSVVVPDPVVNVVSD

Radius of gyration: 15.41 Å; chains: 1; bounding box: 32×20×46 Å